Protein AF-A0A346YMW6-F1 (afdb_monomer)

Structure (mmCIF, N/CA/C/O backbone):
data_AF-A0A346YMW6-F1
#
_entry.id   AF-A0A346YMW6-F1
#
loop_
_atom_site.group_PDB
_atom_site.id
_atom_site.type_symbol
_atom_site.label_atom_id
_atom_site.label_alt_id
_atom_site.label_comp_id
_atom_site.label_asym_id
_atom_site.label_entity_id
_atom_site.label_seq_id
_atom_site.pdbx_PDB_ins_code
_atom_site.Cartn_x
_atom_site.Cartn_y
_atom_site.Cartn_z
_atom_site.occupancy
_atom_site.B_iso_or_equiv
_atom_site.auth_seq_id
_atom_site.auth_comp_id
_atom_site.auth_asym_id
_atom_site.auth_atom_id
_atom_site.pdbx_PDB_model_num
ATOM 1 N N . MET A 1 1 ? 1.256 -40.046 -17.735 1.00 67.56 1 MET A N 1
ATOM 2 C CA . MET A 1 1 ? 1.744 -39.665 -16.390 1.00 67.56 1 MET A CA 1
ATOM 3 C C . MET A 1 1 ? 0.955 -38.445 -15.941 1.00 67.56 1 MET A C 1
ATOM 5 O O . MET A 1 1 ? 0.731 -37.573 -16.772 1.00 67.56 1 MET A O 1
ATOM 9 N N . ALA A 1 2 ? 0.465 -38.409 -14.699 1.00 78.88 2 ALA A N 1
ATOM 10 C CA . ALA A 1 2 ? -0.257 -37.246 -14.177 1.00 78.88 2 ALA A CA 1
ATOM 11 C C . ALA A 1 2 ? 0.733 -36.097 -13.918 1.00 78.88 2 ALA A C 1
ATOM 13 O O . ALA A 1 2 ? 1.841 -36.346 -13.443 1.00 78.88 2 ALA A O 1
ATOM 14 N N . ARG A 1 3 ? 0.358 -34.858 -14.263 1.00 83.75 3 ARG A N 1
ATOM 15 C CA . ARG A 1 3 ? 1.189 -33.679 -13.974 1.00 83.75 3 ARG A CA 1
ATOM 16 C C . ARG A 1 3 ? 1.316 -33.495 -12.451 1.00 83.75 3 ARG A C 1
ATOM 18 O O . ARG A 1 3 ? 0.314 -33.696 -11.763 1.00 83.75 3 ARG A O 1
ATOM 25 N N . PRO A 1 4 ? 2.497 -33.133 -11.921 1.00 81.56 4 PRO A N 1
ATOM 26 C CA . PRO A 1 4 ? 2.650 -32.837 -10.498 1.00 81.56 4 PRO A CA 1
ATOM 27 C C . PRO A 1 4 ? 1.764 -31.647 -10.090 1.00 81.56 4 PRO A C 1
ATOM 29 O O . PRO A 1 4 ? 1.556 -30.730 -10.887 1.00 81.56 4 PRO A O 1
ATOM 32 N N . SER A 1 5 ? 1.222 -31.691 -8.867 1.00 83.62 5 SER A N 1
ATOM 33 C CA . SER A 1 5 ? 0.402 -30.610 -8.302 1.00 83.62 5 SER A CA 1
ATOM 34 C C . SER A 1 5 ? 1.293 -29.435 -7.908 1.00 83.62 5 SER A C 1
ATOM 36 O O . SER A 1 5 ? 2.301 -29.632 -7.227 1.00 83.62 5 SER A O 1
ATOM 38 N N . TYR A 1 6 ? 0.933 -28.226 -8.335 1.00 81.94 6 TYR A N 1
ATOM 39 C CA . TYR A 1 6 ? 1.622 -26.996 -7.947 1.00 81.94 6 TYR A CA 1
ATOM 40 C C . TYR A 1 6 ? 0.773 -26.212 -6.942 1.00 81.94 6 TYR A C 1
ATOM 42 O O . TYR A 1 6 ? -0.449 -26.225 -7.056 1.00 81.94 6 TYR A O 1
ATOM 50 N N . PRO A 1 7 ? 1.381 -25.440 -6.023 1.00 79.50 7 PRO A N 1
ATOM 51 C CA . PRO A 1 7 ? 0.631 -24.616 -5.071 1.00 79.50 7 PRO A CA 1
ATOM 52 C C . PRO A 1 7 ? -0.369 -23.663 -5.743 1.00 79.50 7 PRO A C 1
ATOM 54 O O . PRO A 1 7 ? -1.410 -23.359 -5.181 1.00 79.50 7 PRO A O 1
ATOM 57 N N . SER A 1 8 ? -0.088 -23.219 -6.974 1.00 78.19 8 SER A N 1
ATOM 58 C CA . SER A 1 8 ? -0.975 -22.365 -7.777 1.00 78.19 8 SER A CA 1
ATOM 59 C C . SER A 1 8 ? -2.236 -23.065 -8.303 1.00 78.19 8 SER A C 1
ATOM 61 O O . SER A 1 8 ? -3.135 -22.391 -8.809 1.00 78.19 8 SER A O 1
ATOM 63 N N . ASP A 1 9 ? -2.319 -24.395 -8.217 1.00 82.88 9 ASP A N 1
ATOM 64 C CA . ASP A 1 9 ? -3.518 -25.158 -8.571 1.00 82.88 9 ASP A CA 1
ATOM 65 C C . ASP A 1 9 ? -4.551 -25.197 -7.439 1.00 82.88 9 ASP A C 1
ATOM 67 O O . ASP A 1 9 ? -5.730 -25.395 -7.721 1.00 82.88 9 ASP A O 1
ATOM 71 N N . GLU A 1 10 ? -4.132 -24.942 -6.199 1.00 84.12 10 GLU A N 1
ATOM 72 C CA . GLU A 1 10 ? -5.000 -24.919 -5.013 1.00 84.12 10 GLU A CA 1
ATOM 73 C C . GLU A 1 10 ? -5.588 -23.524 -4.724 1.00 84.12 10 GLU A C 1
ATOM 75 O O . GLU A 1 10 ? -6.459 -23.378 -3.869 1.00 84.12 10 GLU A O 1
ATOM 80 N N . VAL A 1 11 ? -5.131 -22.487 -5.437 1.00 85.06 11 VAL A N 1
ATOM 81 C CA . VAL A 1 11 ? -5.577 -21.094 -5.254 1.00 85.06 11 VAL A CA 1
ATOM 82 C C . VAL A 1 11 ? -6.797 -20.792 -6.126 1.00 85.06 11 VAL A C 1
ATOM 84 O O . VAL A 1 11 ? -6.873 -21.242 -7.271 1.00 85.06 11 VAL A O 1
ATOM 87 N N . ASP A 1 12 ? -7.724 -19.981 -5.606 1.00 85.94 12 ASP A N 1
ATOM 88 C CA . ASP A 1 12 ? -8.891 -19.496 -6.349 1.00 85.94 12 ASP A CA 1
ATOM 89 C C . ASP A 1 12 ? -8.481 -18.661 -7.579 1.00 85.94 12 ASP A C 1
ATOM 91 O O . ASP A 1 12 ? -7.575 -17.821 -7.522 1.00 85.94 12 ASP A O 1
ATOM 95 N N . LYS A 1 13 ? -9.143 -18.908 -8.714 1.00 87.75 13 LYS A N 1
ATOM 96 C CA . LYS A 1 13 ? -8.814 -18.333 -10.026 1.00 87.75 13 LYS A CA 1
ATOM 97 C C . LYS A 1 13 ? -10.002 -17.537 -10.545 1.00 87.75 13 LYS A C 1
ATOM 99 O O . LYS A 1 13 ? -11.037 -18.097 -10.896 1.00 87.75 13 LYS A O 1
ATOM 104 N N . LEU A 1 14 ? -9.811 -16.229 -10.690 1.00 89.25 14 LEU A N 1
ATOM 105 C CA . LEU A 1 14 ? -10.822 -15.321 -11.220 1.00 89.25 14 LEU A CA 1
ATOM 106 C C . LEU A 1 14 ? -10.498 -14.910 -12.662 1.00 89.25 14 LEU A C 1
ATOM 108 O O . LEU A 1 14 ? -9.413 -14.401 -12.948 1.00 89.25 14 LEU A O 1
ATOM 112 N N . LEU A 1 15 ? -11.458 -15.083 -13.575 1.00 92.38 15 LEU A N 1
ATOM 113 C CA . LEU A 1 15 ? -11.344 -14.576 -14.942 1.00 92.38 15 LEU A CA 1
ATOM 114 C C . LEU A 1 15 ? -11.772 -13.103 -14.994 1.00 92.38 15 LEU A C 1
ATOM 116 O O . LEU A 1 15 ? -12.944 -12.782 -14.805 1.00 92.38 15 LEU A O 1
ATOM 120 N N . LEU A 1 16 ? -10.828 -12.210 -15.295 1.00 90.88 16 LEU A N 1
ATOM 121 C CA . LEU A 1 16 ? -11.071 -10.769 -15.382 1.00 90.88 16 LEU A CA 1
ATOM 122 C C . LEU A 1 16 ? -11.232 -10.312 -16.836 1.00 90.88 16 LEU A C 1
ATOM 124 O O . LEU A 1 16 ? -10.428 -10.656 -17.704 1.00 90.88 16 LEU A O 1
ATOM 128 N N . ARG A 1 17 ? -12.252 -9.488 -17.094 1.00 94.00 17 ARG A N 1
ATOM 129 C CA . ARG A 1 17 ? -12.435 -8.786 -18.372 1.00 94.00 17 ARG A CA 1
ATOM 130 C C . ARG A 1 17 ? -11.990 -7.338 -18.210 1.00 94.00 17 ARG A C 1
ATOM 132 O O . ARG A 1 17 ? -12.700 -6.538 -17.608 1.00 94.00 17 ARG A O 1
ATOM 139 N N . PHE A 1 18 ? -10.809 -7.018 -18.730 1.00 92.62 18 PHE A N 1
ATOM 140 C CA . PHE A 1 18 ? -10.266 -5.663 -18.667 1.00 92.62 18 PHE A CA 1
ATOM 141 C C . PHE A 1 18 ? -10.857 -4.777 -19.777 1.00 92.62 18 PHE A C 1
ATOM 143 O O . PHE A 1 18 ? -10.958 -5.232 -20.919 1.00 92.62 18 PHE A O 1
ATOM 150 N N . PRO A 1 19 ? -11.200 -3.513 -19.475 1.00 94.81 19 PRO A N 1
ATOM 151 C CA . PRO A 1 19 ? -11.384 -2.475 -20.482 1.00 94.81 19 PRO A CA 1
ATOM 152 C C . PRO A 1 19 ? -10.126 -2.307 -21.354 1.00 94.81 19 PRO A C 1
ATOM 154 O O . PRO A 1 19 ? -9.024 -2.668 -20.917 1.00 94.81 19 PRO A O 1
ATOM 157 N N . PRO A 1 20 ? -10.259 -1.748 -22.570 1.00 94.38 20 PRO A N 1
ATOM 158 C CA . PRO A 1 20 ? -9.119 -1.519 -23.455 1.00 94.38 20 PRO A CA 1
ATOM 159 C C . PRO A 1 20 ? -8.036 -0.676 -22.764 1.00 94.38 20 PRO A C 1
ATOM 161 O O . PRO A 1 20 ? -8.340 0.288 -22.066 1.00 94.38 20 PRO A O 1
ATOM 164 N N . GLY A 1 21 ? -6.771 -1.071 -22.929 1.00 94.62 21 GLY A N 1
ATOM 165 C CA . GLY A 1 21 ? -5.595 -0.385 -22.375 1.00 94.62 21 GLY A CA 1
ATOM 166 C C . GLY A 1 21 ? -5.320 -0.624 -20.884 1.00 94.62 21 GLY A C 1
ATOM 167 O O . GLY A 1 21 ? -4.165 -0.571 -20.473 1.00 94.62 21 GLY A O 1
ATOM 168 N N . LEU A 1 22 ? -6.324 -0.976 -20.066 1.00 95.12 22 LEU A N 1
ATOM 169 C CA . LEU A 1 22 ? -6.131 -1.102 -18.611 1.00 95.12 22 LEU A CA 1
ATOM 170 C C . LEU A 1 22 ? -5.122 -2.197 -18.238 1.00 95.12 22 LEU A C 1
ATOM 172 O O . LEU A 1 22 ? -4.314 -2.024 -17.327 1.00 95.12 22 LEU A O 1
ATOM 176 N N . ARG A 1 23 ? -5.152 -3.331 -18.943 1.00 95.44 23 ARG A N 1
ATOM 177 C CA . ARG A 1 23 ? -4.213 -4.432 -18.693 1.00 95.44 23 ARG A CA 1
ATOM 178 C C . ARG A 1 23 ? -2.766 -4.012 -18.949 1.00 95.44 23 ARG A C 1
ATOM 180 O O . ARG A 1 23 ? -1.889 -4.408 -18.186 1.00 95.44 23 ARG A O 1
ATOM 187 N N . ASP A 1 24 ? -2.537 -3.226 -19.995 1.00 97.00 24 ASP A N 1
ATOM 188 C CA . ASP A 1 24 ? -1.199 -2.780 -20.379 1.00 97.00 24 ASP A CA 1
ATOM 189 C C . ASP A 1 24 ? -0.666 -1.758 -19.372 1.00 97.00 24 ASP A C 1
ATOM 191 O O . ASP A 1 24 ? 0.461 -1.905 -18.910 1.00 97.00 24 ASP A O 1
ATOM 195 N N . SER A 1 25 ? -1.509 -0.832 -18.901 1.00 96.88 25 SER A N 1
ATOM 196 C CA . SER A 1 25 ? -1.142 0.099 -17.824 1.00 96.88 25 SER A CA 1
ATOM 197 C C . SER A 1 25 ? -0.775 -0.613 -16.517 1.00 96.88 25 SER A C 1
ATOM 199 O O . SER A 1 25 ? 0.167 -0.222 -15.832 1.00 96.88 25 SER A O 1
ATOM 201 N N . ILE A 1 26 ? -1.500 -1.674 -16.143 1.00 94.88 26 ILE A N 1
ATOM 202 C CA . ILE A 1 26 ? -1.157 -2.464 -14.948 1.00 94.88 26 ILE A CA 1
ATOM 203 C C . ILE A 1 26 ? 0.155 -3.222 -15.172 1.00 94.88 26 ILE A C 1
ATOM 205 O O . ILE A 1 26 ? 0.952 -3.342 -14.245 1.00 94.88 26 ILE A O 1
ATOM 209 N N . LYS A 1 27 ? 0.393 -3.722 -16.389 1.00 96.38 27 LYS A N 1
ATOM 210 C CA . LYS A 1 27 ? 1.626 -4.431 -16.735 1.00 96.38 27 LYS A CA 1
ATOM 211 C C . LYS A 1 27 ? 2.850 -3.522 -16.636 1.00 96.38 27 LYS A C 1
ATOM 213 O O . LYS A 1 27 ? 3.814 -3.916 -15.994 1.00 96.38 27 LYS A O 1
ATOM 218 N N . GLU A 1 28 ? 2.780 -2.318 -17.194 1.00 97.31 28 GLU A N 1
ATOM 219 C CA . GLU A 1 28 ? 3.840 -1.308 -17.086 1.00 97.31 28 GLU A CA 1
ATOM 220 C C . GLU A 1 28 ? 4.161 -1.006 -15.615 1.00 97.31 28 GLU A C 1
ATOM 222 O O . GLU A 1 28 ? 5.308 -1.102 -15.189 1.00 97.31 28 GLU A O 1
ATOM 227 N N . LYS A 1 29 ? 3.131 -0.776 -14.788 1.00 95.38 29 LYS A N 1
ATOM 228 C CA . LYS A 1 29 ? 3.317 -0.545 -13.346 1.00 95.38 29 LYS A CA 1
ATOM 229 C C . LYS A 1 29 ? 3.873 -1.756 -12.601 1.00 95.38 29 LYS A C 1
ATOM 231 O O . LYS A 1 29 ? 4.611 -1.589 -11.635 1.00 95.38 29 LYS A O 1
ATOM 236 N N . ALA A 1 30 ? 3.534 -2.969 -13.026 1.00 95.25 30 ALA A N 1
ATOM 237 C CA . ALA A 1 30 ? 4.107 -4.182 -12.457 1.00 95.25 30 ALA A CA 1
ATOM 238 C C . ALA A 1 30 ? 5.609 -4.284 -12.773 1.00 95.25 30 ALA A C 1
ATOM 240 O O . ALA A 1 30 ? 6.392 -4.577 -11.872 1.00 95.25 30 ALA A O 1
ATOM 241 N N . GLU A 1 31 ? 6.009 -3.987 -14.014 1.00 95.25 31 GLU A N 1
ATOM 242 C CA . GLU A 1 31 ? 7.411 -3.973 -14.449 1.00 95.25 31 GLU A CA 1
ATOM 243 C C . GLU A 1 31 ? 8.222 -2.894 -13.715 1.00 95.25 31 GLU A C 1
ATOM 245 O O . GLU A 1 31 ? 9.271 -3.213 -13.157 1.00 95.25 31 GLU A O 1
ATOM 250 N N . GLU A 1 32 ? 7.701 -1.665 -13.614 1.00 95.00 32 GLU A N 1
ATOM 251 C CA . GLU A 1 32 ? 8.307 -0.578 -12.825 1.00 95.00 32 GLU A CA 1
ATOM 252 C C . GLU A 1 32 ? 8.534 -0.981 -11.357 1.00 95.00 32 GLU A C 1
ATOM 254 O O . GLU A 1 32 ? 9.578 -0.688 -10.776 1.00 95.00 32 GLU A O 1
ATOM 259 N N . ASN A 1 33 ? 7.570 -1.687 -10.758 1.00 89.75 33 ASN A N 1
ATOM 260 C CA . ASN A 1 33 ? 7.621 -2.111 -9.357 1.00 89.75 33 ASN A CA 1
ATOM 261 C C . ASN A 1 33 ? 8.388 -3.429 -9.135 1.00 89.75 33 ASN A C 1
ATOM 263 O O . ASN A 1 33 ? 8.440 -3.914 -8.002 1.00 89.75 33 ASN A O 1
ATOM 267 N N . GLY A 1 34 ? 8.930 -4.055 -10.188 1.00 95.25 34 GLY A N 1
ATOM 268 C CA . GLY A 1 34 ? 9.606 -5.355 -10.101 1.00 95.25 34 GLY A CA 1
ATOM 269 C C . GLY A 1 34 ? 8.689 -6.505 -9.659 1.00 95.25 34 GLY A C 1
ATOM 270 O O . GLY A 1 34 ? 9.137 -7.456 -9.017 1.00 95.25 34 GLY A O 1
ATOM 271 N N . ARG A 1 35 ? 7.387 -6.418 -9.957 1.00 90.75 35 ARG A N 1
ATOM 272 C CA . ARG A 1 35 ? 6.353 -7.390 -9.574 1.00 90.75 35 ARG A CA 1
ATOM 273 C C . ARG A 1 35 ? 5.823 -8.131 -10.794 1.00 90.75 35 ARG A C 1
ATOM 275 O O . ARG A 1 35 ? 5.754 -7.601 -11.896 1.00 90.75 35 ARG A O 1
ATOM 282 N N . SER A 1 36 ? 5.362 -9.366 -10.590 1.00 95.81 36 SER A N 1
ATOM 283 C CA . SER A 1 36 ? 4.540 -10.020 -11.612 1.00 95.81 36 SER A CA 1
ATOM 284 C C . SER A 1 36 ? 3.200 -9.293 -11.752 1.00 95.81 36 SER A C 1
ATOM 286 O O . SER A 1 36 ? 2.705 -8.694 -10.795 1.00 95.81 36 SER A O 1
ATOM 288 N N . LEU A 1 37 ? 2.567 -9.398 -12.922 1.00 94.81 37 LEU A N 1
ATOM 289 C CA . LEU A 1 37 ? 1.251 -8.797 -13.156 1.00 94.81 37 LEU A CA 1
ATOM 290 C C . LEU A 1 37 ? 0.225 -9.223 -12.091 1.00 94.81 37 LEU A C 1
ATOM 292 O O . LEU A 1 37 ? -0.530 -8.396 -11.587 1.00 94.81 37 LEU A O 1
ATOM 296 N N . ASN A 1 38 ? 0.226 -10.507 -11.715 1.00 93.62 38 ASN A N 1
ATOM 297 C CA . ASN A 1 38 ? -0.663 -11.018 -10.675 1.00 93.62 38 ASN A CA 1
ATOM 298 C C . ASN A 1 38 ? -0.352 -10.390 -9.308 1.00 93.62 38 ASN A C 1
ATOM 300 O O . ASN A 1 38 ? -1.266 -9.969 -8.609 1.00 93.62 38 ASN A O 1
ATOM 304 N N . ALA A 1 39 ? 0.930 -10.277 -8.945 1.00 93.44 39 ALA A N 1
ATOM 305 C CA . ALA A 1 39 ? 1.332 -9.654 -7.687 1.00 93.44 39 ALA A CA 1
ATOM 306 C C . ALA A 1 39 ? 0.915 -8.175 -7.614 1.00 93.44 39 ALA A C 1
ATOM 308 O O . ALA A 1 39 ? 0.450 -7.733 -6.569 1.00 93.44 39 ALA A O 1
ATOM 309 N N . GLU A 1 40 ? 1.011 -7.426 -8.714 1.00 95.50 40 GLU A N 1
ATOM 310 C CA . GLU A 1 40 ? 0.575 -6.024 -8.766 1.00 95.50 40 GLU A CA 1
ATOM 311 C C . GLU A 1 40 ? -0.954 -5.882 -8.658 1.00 95.50 40 GLU A C 1
ATOM 313 O O . GLU A 1 40 ? -1.441 -5.017 -7.928 1.00 95.50 40 GLU A O 1
ATOM 318 N N . ILE A 1 41 ? -1.728 -6.756 -9.317 1.00 94.19 41 ILE A N 1
ATOM 319 C CA . ILE A 1 41 ? -3.196 -6.780 -9.188 1.00 94.19 41 ILE A CA 1
ATOM 320 C C . ILE A 1 41 ? -3.595 -7.058 -7.736 1.00 94.19 41 ILE A C 1
ATOM 322 O O . ILE A 1 41 ? -4.394 -6.316 -7.163 1.00 94.19 41 ILE A O 1
ATOM 326 N N . ILE A 1 42 ? -3.016 -8.095 -7.124 1.00 91.75 42 ILE A N 1
ATOM 327 C CA . ILE A 1 42 ? -3.295 -8.452 -5.730 1.00 91.75 42 ILE A CA 1
ATOM 328 C C . ILE A 1 42 ? -2.898 -7.315 -4.790 1.00 91.75 42 ILE A C 1
ATOM 330 O O . ILE A 1 42 ? -3.699 -6.945 -3.935 1.00 91.75 42 ILE A O 1
ATOM 334 N N . HIS A 1 43 ? -1.721 -6.713 -4.979 1.00 90.25 43 HIS A N 1
ATOM 335 C CA . HIS A 1 43 ? -1.272 -5.579 -4.176 1.00 90.25 43 HIS A CA 1
ATOM 336 C C . HIS A 1 43 ? -2.274 -4.422 -4.241 1.00 90.25 43 HIS A C 1
ATOM 338 O O . HIS A 1 43 ? -2.693 -3.923 -3.204 1.00 90.25 43 HIS A O 1
ATOM 344 N N . ARG A 1 44 ? -2.725 -4.022 -5.436 1.00 88.88 44 ARG A N 1
ATOM 345 C CA . ARG A 1 44 ? -3.701 -2.928 -5.597 1.00 88.88 44 ARG A CA 1
ATOM 346 C C . ARG A 1 44 ? -5.045 -3.228 -4.940 1.00 88.88 44 ARG A C 1
ATOM 348 O O . ARG A 1 44 ? -5.597 -2.350 -4.281 1.00 88.88 44 ARG A O 1
ATOM 355 N N . LEU A 1 45 ? -5.552 -4.453 -5.085 1.00 90.25 45 LEU A N 1
ATOM 356 C CA . LEU A 1 45 ? -6.796 -4.885 -4.441 1.00 90.25 45 LEU A CA 1
ATOM 357 C C . LEU A 1 45 ? -6.660 -4.903 -2.915 1.00 90.25 45 LEU A C 1
ATOM 359 O O . LEU A 1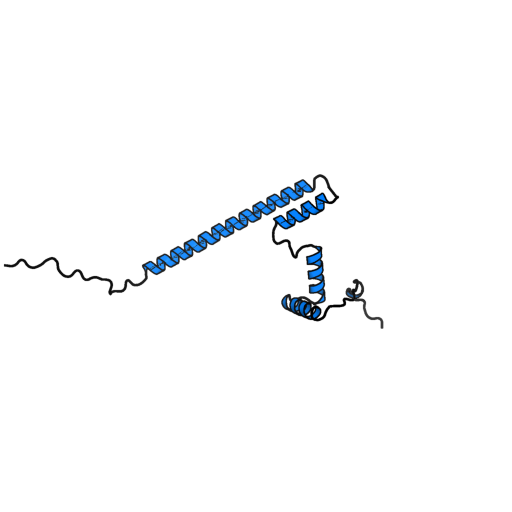 45 ? -7.529 -4.403 -2.204 1.00 90.25 45 LEU A O 1
ATOM 363 N N . GLN A 1 46 ? -5.550 -5.431 -2.397 1.00 85.69 46 GLN A N 1
ATOM 364 C CA . GLN A 1 46 ? -5.261 -5.399 -0.967 1.00 85.69 46 GLN A CA 1
ATOM 365 C C . GLN A 1 46 ? -5.158 -3.959 -0.470 1.00 85.69 46 GLN A C 1
ATOM 367 O O . GLN A 1 46 ? -5.797 -3.626 0.523 1.00 85.69 46 GLN A O 1
ATOM 372 N N . SER A 1 47 ? -4.450 -3.082 -1.185 1.00 82.12 47 SER A N 1
ATOM 373 C CA . SER A 1 47 ? -4.339 -1.671 -0.820 1.00 82.12 47 SER A CA 1
ATOM 374 C C . SER A 1 47 ? -5.689 -0.954 -0.823 1.00 82.12 47 SER A C 1
ATOM 376 O O . SER A 1 47 ? -5.936 -0.146 0.073 1.00 82.12 47 SER A O 1
ATOM 378 N N . SER A 1 48 ? -6.586 -1.252 -1.772 1.00 79.38 48 SER A N 1
ATOM 379 C CA . SER A 1 48 ? -7.916 -0.634 -1.806 1.00 79.38 48 SER A CA 1
ATOM 380 C C . SER A 1 48 ? -8.806 -1.134 -0.668 1.00 79.38 48 SER A C 1
ATOM 382 O O . SER A 1 48 ? -9.479 -0.335 -0.023 1.00 79.38 48 SER A O 1
ATOM 384 N N . LEU A 1 49 ? -8.781 -2.439 -0.375 1.00 77.12 49 LEU A N 1
ATOM 385 C CA . LEU A 1 49 ? -9.579 -3.051 0.695 1.00 77.12 49 LEU A CA 1
ATOM 386 C C . LEU A 1 49 ? -9.065 -2.684 2.091 1.00 77.12 49 LEU A C 1
ATOM 388 O O . LEU A 1 49 ? -9.844 -2.431 3.007 1.00 77.12 49 LEU A O 1
ATOM 392 N N . GLN A 1 50 ? -7.746 -2.620 2.253 1.00 71.44 50 GLN A N 1
ATOM 393 C CA . GLN A 1 50 ? -7.092 -2.209 3.491 1.00 71.44 50 GLN A CA 1
ATOM 394 C C . GLN A 1 50 ? -7.041 -0.687 3.633 1.00 71.44 50 GLN A C 1
ATOM 396 O O . GLN A 1 50 ? -6.557 -0.213 4.655 1.00 71.44 50 GLN A O 1
ATOM 401 N N . GLY A 1 51 ? -7.554 0.093 2.672 1.00 57.25 51 GLY A N 1
ATOM 402 C CA . GLY A 1 51 ? -7.530 1.563 2.669 1.00 57.25 51 GLY A CA 1
ATOM 403 C C . GLY A 1 51 ? -6.121 2.166 2.739 1.00 57.25 51 GLY A C 1
ATOM 404 O O . GLY A 1 51 ? -5.958 3.309 3.151 1.00 57.25 51 GLY A O 1
ATOM 405 N N . LEU A 1 52 ? -5.102 1.392 2.359 1.00 55.19 52 LEU A N 1
ATOM 406 C CA . LEU A 1 52 ? -3.695 1.803 2.312 1.00 55.19 52 LEU A CA 1
ATOM 407 C C . LEU A 1 52 ? -3.402 2.770 1.157 1.00 55.19 52 LEU A C 1
ATOM 409 O O . LEU A 1 52 ? -2.313 3.319 1.085 1.00 55.19 52 LEU A O 1
ATOM 413 N N . GLY A 1 53 ? -4.363 2.990 0.257 1.00 50.09 53 GLY A N 1
ATOM 414 C CA . GLY A 1 53 ? -4.257 4.005 -0.792 1.00 50.09 53 GLY A CA 1
ATOM 415 C C . GLY A 1 53 ? -4.613 5.431 -0.353 1.00 50.09 53 GLY A C 1
ATOM 416 O O . GLY A 1 53 ? -4.575 6.315 -1.200 1.00 50.09 53 GLY A O 1
ATOM 417 N N . GLN A 1 54 ? -5.021 5.656 0.905 1.00 52.62 54 GLN A N 1
ATOM 418 C CA . GLN A 1 54 ? -5.541 6.954 1.382 1.00 52.62 54 GLN A CA 1
ATOM 419 C C . GLN A 1 54 ? -5.173 7.291 2.845 1.00 52.62 54 GLN A C 1
ATOM 421 O O . GLN A 1 54 ? -5.745 8.217 3.403 1.00 52.62 54 GLN A O 1
ATOM 426 N N . ALA A 1 55 ? -4.275 6.548 3.504 1.00 49.31 55 ALA A N 1
ATOM 427 C CA . ALA A 1 55 ? -3.842 6.871 4.870 1.00 49.31 55 ALA A CA 1
ATOM 428 C C . ALA A 1 55 ? -2.352 7.234 4.867 1.00 49.31 55 ALA A C 1
ATOM 430 O O . ALA A 1 55 ? -1.486 6.373 5.004 1.00 49.31 55 ALA A O 1
ATOM 431 N N . SER A 1 56 ? -2.080 8.513 4.644 1.00 56.62 56 SER A N 1
ATOM 432 C CA . SER A 1 56 ? -0.754 9.129 4.608 1.00 56.62 56 SER A CA 1
ATOM 433 C C . SER A 1 56 ? -0.268 9.541 6.003 1.00 56.62 56 SER A C 1
ATOM 435 O O . SER A 1 56 ? 0.898 9.893 6.158 1.00 56.62 56 SER A O 1
ATOM 437 N N . THR A 1 57 ? -1.141 9.532 7.020 1.00 65.38 57 THR A N 1
ATOM 438 C CA . THR A 1 57 ? -0.822 10.057 8.356 1.00 65.38 57 THR A CA 1
ATOM 439 C C . THR A 1 57 ? -1.288 9.157 9.499 1.00 65.38 57 THR A C 1
ATOM 441 O O . THR A 1 57 ? -2.283 8.432 9.407 1.00 65.38 57 THR A O 1
ATOM 444 N N . LEU A 1 58 ? -0.575 9.246 10.627 1.00 61.84 58 LEU A N 1
ATOM 445 C CA . LEU A 1 58 ? -0.906 8.548 11.872 1.00 61.84 58 LEU A CA 1
ATOM 446 C C . LEU A 1 58 ? -2.330 8.883 12.374 1.00 61.84 58 LEU A C 1
ATOM 448 O O . LEU A 1 58 ? -2.974 8.061 13.027 1.00 61.84 58 LEU A O 1
ATOM 452 N N . ASP A 1 59 ? -2.845 10.059 12.002 1.00 61.69 59 ASP A N 1
ATOM 453 C CA . ASP A 1 59 ? -4.198 10.529 12.325 1.00 61.69 59 ASP A CA 1
ATOM 454 C C . ASP A 1 59 ? -5.284 9.801 11.525 1.00 61.69 59 ASP A C 1
ATOM 456 O O . ASP A 1 59 ? -6.353 9.506 12.055 1.00 61.69 59 ASP A O 1
ATOM 460 N N . GLU A 1 60 ? -5.010 9.421 10.278 1.00 61.56 60 GLU A N 1
ATOM 461 C CA . GLU A 1 60 ? -5.958 8.672 9.443 1.00 61.56 60 GLU A CA 1
ATOM 462 C C . GLU A 1 60 ? -6.064 7.207 9.882 1.00 61.56 60 GLU A C 1
ATOM 464 O O . GLU A 1 60 ? -7.149 6.619 9.849 1.00 61.56 60 GLU A O 1
ATOM 469 N N . ILE A 1 61 ? -4.962 6.627 10.369 1.00 67.69 61 ILE A N 1
ATOM 470 C CA . ILE A 1 61 ? -4.959 5.296 10.994 1.00 67.69 61 ILE A CA 1
ATOM 471 C C . ILE A 1 61 ? -5.809 5.321 12.270 1.00 67.69 61 ILE A C 1
ATOM 473 O O . ILE A 1 61 ? -6.659 4.447 12.462 1.00 67.69 61 ILE A O 1
ATOM 477 N N . ALA A 1 62 ? -5.634 6.346 13.109 1.00 65.56 62 ALA A N 1
ATOM 478 C CA . ALA A 1 62 ? -6.425 6.531 14.321 1.00 65.5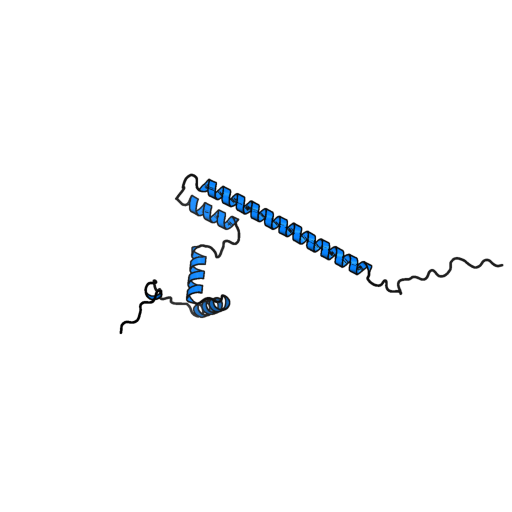6 62 ALA A CA 1
ATOM 479 C C . ALA A 1 62 ? -7.914 6.754 14.014 1.00 65.56 62 ALA A C 1
ATOM 481 O O . ALA A 1 62 ? -8.773 6.115 14.628 1.00 65.56 62 ALA A O 1
ATOM 482 N N . HIS A 1 63 ? -8.227 7.588 13.018 1.00 64.88 63 HIS A N 1
ATOM 483 C CA . HIS A 1 63 ? -9.599 7.862 12.599 1.00 64.88 63 HIS A CA 1
ATOM 484 C C . HIS A 1 63 ? -10.302 6.592 12.106 1.00 64.88 63 HIS A C 1
ATOM 486 O O . HIS A 1 63 ? -11.398 6.283 12.563 1.00 64.88 63 HIS A O 1
ATOM 492 N N . ARG A 1 64 ? -9.647 5.777 11.267 1.00 61.06 64 ARG A N 1
ATOM 493 C CA . ARG A 1 64 ? -10.214 4.507 10.775 1.00 61.06 64 ARG A CA 1
ATOM 494 C C . ARG A 1 64 ? -10.448 3.485 11.881 1.00 61.06 64 ARG A C 1
ATOM 496 O O . ARG A 1 64 ? -11.448 2.764 11.837 1.00 61.06 64 ARG A O 1
ATOM 503 N N . PHE A 1 65 ? -9.557 3.431 12.867 1.00 64.69 65 PHE A N 1
ATOM 504 C CA . PHE A 1 65 ? -9.746 2.591 14.046 1.00 64.69 65 PHE A CA 1
ATOM 505 C C . PHE A 1 65 ? -10.985 3.023 14.839 1.00 64.69 65 PHE A C 1
ATOM 507 O O . PHE A 1 65 ? -11.860 2.198 15.101 1.00 64.69 65 PHE A O 1
ATOM 514 N N . LEU A 1 66 ? -11.118 4.316 15.147 1.00 64.50 66 LEU A N 1
ATOM 515 C CA . LEU A 1 66 ? -12.265 4.856 15.885 1.00 64.50 66 LEU A CA 1
ATOM 516 C C . LEU A 1 66 ? -13.593 4.687 15.124 1.00 64.50 66 LEU A C 1
ATOM 518 O O . LEU A 1 66 ? -14.587 4.272 15.722 1.00 64.50 66 LEU A O 1
ATOM 522 N N . THR A 1 67 ? -13.616 4.920 13.806 1.00 62.09 67 THR A N 1
ATOM 523 C CA . THR A 1 67 ? -14.813 4.724 12.968 1.00 62.09 67 THR A CA 1
ATOM 524 C C . THR A 1 67 ? -15.288 3.269 12.983 1.00 62.09 67 THR A C 1
ATOM 526 O O . THR A 1 67 ? -16.485 3.020 13.108 1.00 62.09 67 THR A O 1
ATOM 529 N N . ARG A 1 68 ? -14.368 2.295 12.918 1.00 57.50 68 ARG A N 1
ATOM 530 C CA . ARG A 1 68 ? -14.688 0.856 12.974 1.00 57.50 68 ARG A CA 1
ATOM 531 C C . ARG A 1 68 ? -15.265 0.444 14.336 1.00 57.50 68 ARG A C 1
ATOM 533 O O . ARG A 1 68 ? -16.146 -0.414 14.378 1.00 57.50 68 ARG A O 1
ATOM 540 N N . PHE A 1 69 ? -14.799 1.055 15.430 1.00 61.06 69 PHE A N 1
ATOM 541 C CA . PHE A 1 69 ? -15.318 0.811 16.783 1.00 61.06 69 PHE A CA 1
ATOM 542 C C . PHE A 1 69 ? -16.731 1.373 16.986 1.00 61.06 69 PHE A C 1
ATOM 544 O O . PHE A 1 69 ? -17.575 0.699 17.579 1.00 61.06 69 PHE A O 1
ATOM 551 N N . ALA A 1 70 ? -17.013 2.569 16.460 1.00 60.78 70 ALA A N 1
ATOM 552 C CA . ALA A 1 70 ? -18.324 3.208 16.580 1.00 60.78 70 ALA A CA 1
ATOM 553 C C . ALA A 1 70 ? -19.445 2.436 15.851 1.00 60.78 70 ALA A C 1
ATOM 555 O O . ALA A 1 70 ? -20.600 2.494 16.262 1.00 60.78 70 ALA A O 1
ATOM 556 N N . THR A 1 71 ? -19.116 1.671 14.803 1.00 60.59 71 THR A N 1
ATOM 557 C CA . THR A 1 71 ? -20.091 0.958 13.957 1.00 60.59 71 THR A CA 1
ATOM 558 C C . THR A 1 71 ? -20.417 -0.478 14.396 1.00 60.59 71 THR A C 1
ATOM 560 O O . THR A 1 71 ? -20.949 -1.242 13.595 1.00 60.59 71 THR A O 1
ATOM 563 N N . GLY A 1 72 ? -20.156 -0.862 15.653 1.00 58.50 72 GLY A N 1
ATOM 564 C CA . GLY A 1 72 ? -20.902 -1.979 16.262 1.00 58.50 72 GLY A CA 1
ATOM 565 C C . GLY A 1 72 ? -20.121 -3.160 16.838 1.00 58.50 72 GLY A C 1
ATOM 566 O O . GLY A 1 72 ? -20.629 -4.276 16.829 1.00 58.50 72 GLY A O 1
ATOM 567 N N . SER A 1 73 ? -18.927 -2.965 17.396 1.00 57.91 73 SER A N 1
ATOM 568 C CA . SER A 1 73 ? -18.334 -3.960 18.310 1.00 57.91 73 SER A CA 1
ATOM 569 C C . SER A 1 73 ? -17.424 -3.277 19.328 1.00 57.91 73 SER A C 1
ATOM 571 O O . SER A 1 73 ? -16.202 -3.278 19.207 1.00 57.91 73 SER A O 1
ATOM 573 N N . TYR A 1 74 ? -18.041 -2.654 20.332 1.00 54.94 74 TYR A N 1
ATOM 574 C CA . TYR A 1 74 ? -17.338 -2.124 21.496 1.00 54.94 74 TYR A CA 1
ATOM 575 C C . TYR A 1 74 ? -16.820 -3.285 22.358 1.00 54.94 74 TYR A C 1
ATOM 577 O O . TYR A 1 74 ? -17.612 -4.059 22.895 1.00 54.94 74 TYR A O 1
ATOM 585 N N . VAL A 1 75 ? -15.495 -3.403 22.495 1.00 5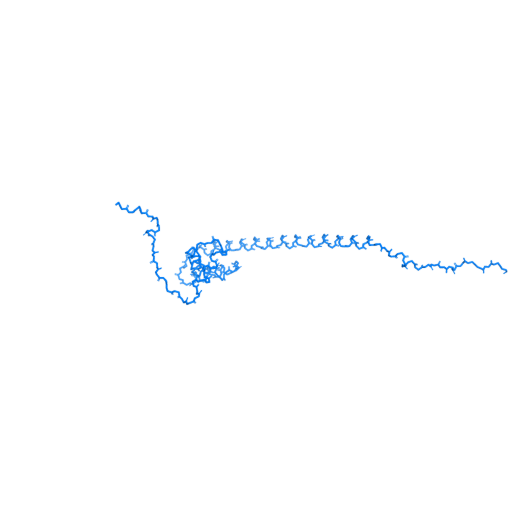7.34 75 VAL A N 1
ATOM 586 C CA . VAL A 1 75 ? -14.851 -4.304 23.462 1.00 57.34 75 VAL A CA 1
ATOM 587 C C . VAL A 1 75 ? -14.274 -3.444 24.593 1.00 57.34 75 VAL A C 1
ATOM 589 O O . VAL A 1 75 ? -13.323 -2.694 24.347 1.00 57.34 75 VAL A O 1
ATOM 592 N N . PRO A 1 76 ? -14.821 -3.520 25.820 1.00 50.78 76 PRO A N 1
ATOM 593 C CA . PRO A 1 76 ? -14.306 -2.770 26.964 1.00 50.78 76 PRO A CA 1
ATOM 594 C C . PRO A 1 76 ? -12.799 -3.014 27.179 1.00 50.78 76 PRO A C 1
ATOM 596 O O . PRO A 1 76 ? -12.340 -4.154 27.121 1.00 50.78 76 PRO A O 1
ATOM 599 N N . GLY A 1 77 ? -12.023 -1.948 27.405 1.00 61.72 77 GLY A N 1
ATOM 600 C CA . GLY A 1 77 ? -10.580 -2.006 27.702 1.00 61.72 77 GLY A CA 1
ATOM 601 C C . GLY A 1 77 ? -9.630 -2.082 26.493 1.00 61.72 77 GLY A C 1
ATOM 602 O O . GLY A 1 77 ? -8.416 -1.976 26.666 1.00 61.72 77 GLY A O 1
ATOM 603 N N . GLN A 1 78 ? -10.130 -2.238 25.260 1.00 62.97 78 GLN A N 1
ATOM 604 C CA . GLN A 1 78 ? -9.279 -2.151 24.056 1.00 62.97 78 GLN A CA 1
ATOM 605 C C . GLN A 1 78 ? -9.067 -0.712 23.571 1.00 62.97 78 GLN A C 1
ATOM 607 O O . GLN A 1 78 ? -8.022 -0.399 23.003 1.00 62.97 78 GLN A O 1
ATOM 612 N N . THR A 1 79 ? -10.029 0.171 23.835 1.00 60.22 79 THR A N 1
ATOM 613 C CA . THR A 1 79 ? -9.961 1.599 23.502 1.00 60.22 79 THR A CA 1
ATOM 614 C C . THR A 1 79 ? -8.847 2.319 24.258 1.00 60.22 79 THR A C 1
ATOM 616 O O . THR A 1 79 ? -8.132 3.114 23.659 1.00 60.22 79 THR A O 1
ATOM 619 N N . GLU A 1 80 ? -8.643 1.997 25.537 1.00 66.31 80 GLU A N 1
ATOM 620 C CA . GLU A 1 80 ? -7.582 2.577 26.375 1.00 66.31 80 GLU A CA 1
ATOM 621 C C . GLU A 1 80 ? -6.192 2.157 25.889 1.00 66.31 80 GLU A C 1
ATOM 623 O O . GLU A 1 80 ? -5.353 3.007 25.609 1.00 66.31 80 GLU A O 1
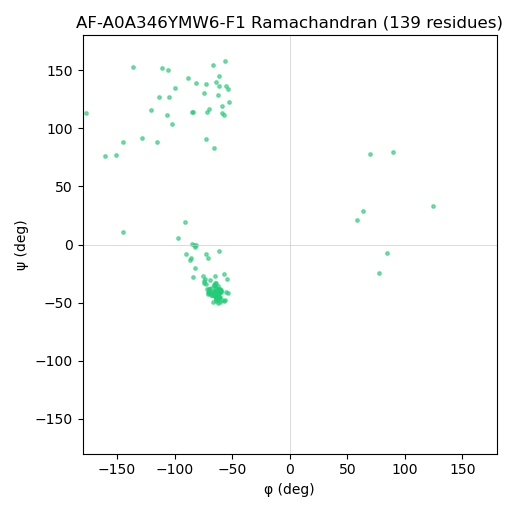ATOM 628 N N . LYS A 1 81 ? -5.981 0.855 25.653 1.00 69.62 81 LYS A N 1
ATOM 629 C CA . LYS A 1 81 ? -4.712 0.335 25.114 1.00 69.62 81 LYS A CA 1
ATOM 630 C C . LYS A 1 81 ? -4.372 0.923 23.745 1.00 69.62 81 LYS A C 1
ATOM 632 O O . LYS A 1 81 ? -3.209 1.202 23.465 1.00 69.62 81 LYS A O 1
ATOM 637 N N . PHE A 1 82 ? -5.376 1.100 22.885 1.00 67.31 82 PHE A N 1
ATOM 638 C CA . PHE A 1 82 ? -5.182 1.738 21.586 1.00 67.31 82 PHE A CA 1
ATOM 639 C C . PHE A 1 82 ? -4.850 3.226 21.731 1.00 67.31 82 PHE A C 1
ATOM 641 O O . PHE A 1 82 ? -3.934 3.710 21.075 1.00 67.31 82 PHE A O 1
ATOM 648 N N . ASN A 1 83 ? -5.556 3.940 22.609 1.00 68.50 83 ASN A N 1
ATOM 649 C CA . ASN A 1 83 ? -5.287 5.345 22.895 1.00 68.50 83 ASN A CA 1
ATOM 650 C C . ASN A 1 83 ? -3.863 5.555 23.441 1.00 68.50 83 ASN A C 1
ATOM 652 O O . ASN A 1 83 ? -3.164 6.461 22.996 1.00 68.50 83 ASN A O 1
ATOM 656 N N . ASP A 1 84 ? -3.389 4.675 24.323 1.00 75.50 84 ASP A N 1
ATOM 657 C CA . ASP A 1 84 ? -2.019 4.717 24.846 1.00 75.50 84 ASP A CA 1
ATOM 658 C C . ASP A 1 84 ? -0.972 4.443 23.754 1.00 75.50 84 ASP A C 1
ATOM 660 O O . ASP A 1 84 ? 0.066 5.112 23.677 1.00 75.50 84 ASP A O 1
ATOM 664 N N . LEU A 1 85 ? -1.255 3.494 22.857 1.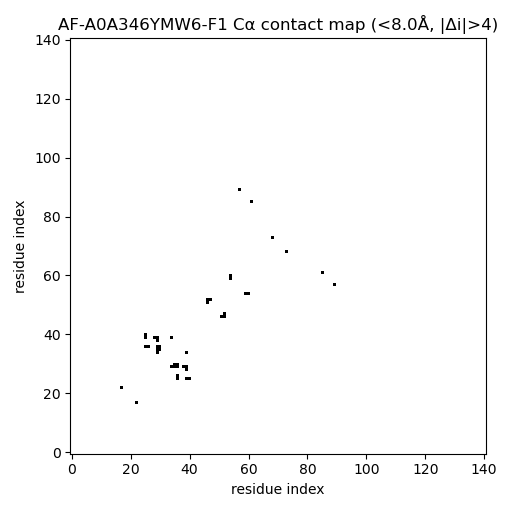00 75.56 85 LEU A N 1
ATOM 665 C CA . LEU A 1 85 ? -0.398 3.198 21.709 1.00 75.56 85 LEU A CA 1
ATOM 666 C C . LEU A 1 85 ? -0.357 4.377 20.721 1.00 75.56 85 LEU A C 1
ATOM 668 O O . LEU A 1 85 ? 0.708 4.746 20.235 1.00 75.56 85 LEU A O 1
ATOM 672 N N . TYR A 1 86 ? -1.499 5.014 20.472 1.00 70.50 86 TYR A N 1
ATOM 673 C CA . TYR A 1 86 ? -1.602 6.192 19.616 1.00 70.50 86 TYR A CA 1
ATOM 674 C C . TYR A 1 86 ? -0.822 7.382 20.192 1.00 70.50 86 TYR A C 1
ATOM 676 O O . TYR A 1 86 ? -0.003 7.989 19.500 1.00 70.50 86 TYR A O 1
ATOM 684 N N . LEU A 1 87 ? -1.011 7.686 21.479 1.00 73.25 87 LEU A N 1
ATOM 685 C CA . LEU A 1 87 ? -0.316 8.788 22.146 1.00 73.25 87 LEU A CA 1
ATOM 686 C C . LEU A 1 87 ? 1.196 8.548 22.251 1.00 73.25 87 LEU A C 1
ATOM 688 O O . LEU A 1 87 ? 1.972 9.497 22.136 1.00 73.25 87 LEU A O 1
ATOM 692 N N . SER A 1 88 ? 1.638 7.303 22.446 1.00 76.50 88 SER A N 1
ATOM 693 C CA . SER A 1 88 ? 3.071 6.975 22.454 1.00 76.50 88 SER A CA 1
ATOM 694 C C . SER A 1 88 ? 3.700 7.089 21.062 1.00 76.50 88 SER A C 1
ATOM 696 O O . SER A 1 88 ? 4.770 7.686 20.937 1.00 76.50 88 SER A O 1
ATOM 698 N N . ALA A 1 89 ? 3.014 6.633 20.010 1.00 71.00 89 ALA A N 1
ATOM 699 C CA . ALA A 1 89 ? 3.458 6.821 18.631 1.00 71.00 89 ALA A CA 1
ATOM 700 C C . ALA A 1 89 ? 3.550 8.311 18.248 1.00 71.00 89 ALA A C 1
ATOM 702 O O . ALA A 1 89 ? 4.553 8.738 17.679 1.00 71.00 89 ALA A O 1
ATOM 703 N N . LYS A 1 90 ? 2.571 9.135 18.648 1.00 70.12 90 LYS A N 1
ATOM 704 C CA . LYS A 1 90 ? 2.606 10.591 18.417 1.00 70.12 90 LYS A CA 1
ATOM 705 C C . LYS A 1 90 ? 3.763 11.297 19.115 1.00 70.12 90 LYS A C 1
ATOM 707 O O . LYS A 1 90 ? 4.330 12.240 18.568 1.00 70.12 90 LYS A O 1
ATOM 712 N N . ARG A 1 91 ? 4.141 10.844 20.312 1.00 74.50 91 ARG A N 1
ATOM 713 C CA . ARG A 1 91 ? 5.317 11.378 21.016 1.00 74.50 91 ARG A CA 1
ATOM 714 C C . ARG A 1 91 ? 6.610 11.052 20.273 1.00 74.50 91 ARG A C 1
ATOM 716 O O . ARG A 1 91 ? 7.460 11.928 20.154 1.00 74.50 91 ARG A O 1
ATOM 723 N N . LEU A 1 92 ? 6.728 9.835 19.742 1.00 73.25 92 LEU A N 1
ATOM 724 C CA . LEU A 1 92 ? 7.884 9.421 18.947 1.00 73.25 92 LEU A CA 1
ATOM 725 C C . LEU A 1 92 ? 7.999 10.238 17.651 1.00 73.25 92 LEU A C 1
ATOM 727 O O . LEU A 1 92 ? 9.086 10.706 17.324 1.00 73.25 92 LEU A O 1
ATOM 731 N N . GLU A 1 93 ? 6.887 10.454 16.941 1.00 68.75 93 GLU A N 1
ATOM 732 C CA . GLU A 1 93 ? 6.865 11.316 15.751 1.00 68.75 93 GLU A CA 1
ATOM 733 C C . GLU A 1 93 ? 7.318 12.740 16.083 1.00 68.75 93 GLU A C 1
ATOM 735 O O . GLU A 1 93 ? 8.186 13.283 15.403 1.00 68.75 93 GLU A O 1
ATOM 740 N N . ALA A 1 94 ? 6.783 13.334 17.153 1.00 71.69 94 ALA A N 1
ATOM 741 C CA . ALA A 1 94 ? 7.160 14.681 17.571 1.00 71.69 94 ALA A CA 1
ATOM 742 C C . ALA A 1 94 ? 8.654 14.782 17.925 1.00 71.69 94 ALA A C 1
ATOM 744 O O . ALA A 1 94 ? 9.311 15.766 17.580 1.00 71.69 94 ALA A O 1
ATOM 745 N N . GLU A 1 95 ? 9.211 13.761 18.577 1.00 75.31 95 GLU A N 1
ATOM 746 C CA . GLU A 1 95 ? 10.638 13.702 18.895 1.00 75.31 95 GLU A CA 1
ATOM 747 C C . GLU A 1 95 ? 11.500 13.553 17.634 1.00 75.31 95 GLU A C 1
ATOM 749 O O . GLU A 1 95 ? 12.515 14.239 17.496 1.00 75.31 95 GLU A O 1
ATOM 754 N N . ALA A 1 96 ? 11.093 12.696 16.697 1.00 70.06 96 ALA A N 1
ATOM 755 C CA . ALA A 1 96 ? 11.787 12.501 15.429 1.00 70.06 96 ALA A CA 1
ATOM 756 C C . ALA A 1 96 ? 11.783 13.781 14.580 1.00 70.06 96 ALA A C 1
ATOM 758 O O . ALA A 1 96 ? 12.830 14.179 14.069 1.00 70.06 96 ALA A O 1
ATOM 759 N N . ILE A 1 97 ? 10.637 14.465 14.494 1.00 74.06 97 ILE A N 1
ATOM 760 C CA . ILE A 1 97 ? 10.504 15.756 13.807 1.00 74.06 97 ILE A CA 1
ATOM 761 C C . ILE A 1 97 ? 11.411 16.794 14.465 1.00 74.06 97 ILE A C 1
ATOM 763 O O . ILE A 1 97 ? 12.135 17.502 13.772 1.00 74.06 97 ILE A O 1
ATOM 767 N N . ARG A 1 98 ? 11.430 16.859 15.799 1.00 75.69 98 ARG A N 1
ATOM 768 C CA . ARG A 1 98 ? 12.285 17.804 16.521 1.00 75.69 98 ARG A CA 1
ATOM 769 C C . ARG A 1 98 ? 13.770 17.549 16.265 1.00 75.69 98 ARG A C 1
ATOM 771 O O . ARG A 1 98 ? 14.477 18.478 15.902 1.00 75.69 98 ARG A O 1
ATOM 778 N N . LYS A 1 99 ? 14.229 16.297 16.358 1.00 78.81 99 LYS A N 1
ATOM 779 C CA . LYS A 1 99 ? 15.623 15.928 16.043 1.00 78.81 99 LYS A CA 1
ATOM 780 C C . LYS A 1 99 ? 15.999 16.265 14.603 1.00 78.81 99 LYS A C 1
ATOM 782 O O . LYS A 1 99 ? 17.112 16.720 14.354 1.00 78.81 99 LYS A O 1
ATOM 787 N N . LEU A 1 100 ? 15.081 16.044 13.665 1.00 79.56 100 LEU A N 1
ATOM 788 C CA . LEU A 1 100 ? 15.280 16.402 12.266 1.00 79.56 100 LEU A CA 1
ATOM 789 C C . LEU A 1 100 ? 15.415 17.918 12.098 1.00 79.56 100 LEU A C 1
ATOM 791 O O . LEU A 1 100 ? 16.324 18.362 11.405 1.00 79.56 100 LEU A O 1
ATOM 795 N N . MET A 1 101 ? 14.564 18.703 12.759 1.00 78.31 101 MET A N 1
ATOM 796 C CA . MET A 1 101 ? 14.624 20.166 12.725 1.00 78.31 101 MET A CA 1
ATOM 797 C C . MET A 1 101 ? 15.907 20.707 13.356 1.00 78.31 101 MET A C 1
ATOM 799 O O . MET A 1 101 ? 16.558 21.555 12.753 1.00 78.31 101 MET A O 1
ATOM 803 N N . ASP A 1 102 ? 16.316 20.180 14.509 1.00 84.94 102 ASP A N 1
ATOM 804 C CA . ASP A 1 102 ? 17.558 20.576 15.181 1.00 84.94 102 ASP A CA 1
ATOM 805 C C . ASP A 1 102 ? 18.784 20.229 14.310 1.00 84.94 102 ASP A C 1
ATOM 807 O O . ASP A 1 102 ? 19.708 21.031 14.148 1.00 84.94 102 ASP A O 1
ATOM 811 N N . GLY A 1 103 ? 18.776 19.047 13.682 1.00 82.56 103 GLY A N 1
ATOM 812 C CA . GLY A 1 103 ? 19.807 18.629 12.733 1.00 82.56 103 GLY A CA 1
ATOM 813 C C . GLY A 1 103 ? 19.853 19.513 11.486 1.00 82.56 103 GLY A C 1
ATOM 814 O O . GLY A 1 103 ? 20.931 19.942 11.077 1.00 82.56 103 GLY A O 1
ATOM 815 N N . ALA A 1 104 ? 18.693 19.836 10.910 1.00 81.81 104 ALA A N 1
ATOM 816 C CA . ALA A 1 104 ? 18.580 20.725 9.759 1.00 81.81 104 ALA A CA 1
ATOM 817 C C . ALA A 1 104 ? 19.072 22.142 10.089 1.00 81.81 104 ALA A C 1
ATOM 819 O O . ALA A 1 104 ? 19.852 22.704 9.326 1.00 81.81 104 ALA A O 1
ATOM 820 N N . GLN A 1 105 ? 18.701 22.688 11.251 1.00 79.19 105 GLN A N 1
ATOM 821 C CA . GLN A 1 105 ? 19.194 23.983 11.724 1.00 79.19 105 GLN A CA 1
ATOM 822 C C . GLN A 1 105 ? 20.711 23.977 11.930 1.00 79.19 105 GLN A C 1
ATOM 824 O O . GLN A 1 105 ? 21.383 24.920 11.523 1.00 79.19 105 GLN A O 1
ATOM 829 N N . SER A 1 106 ? 21.276 22.903 12.492 1.00 80.50 106 SER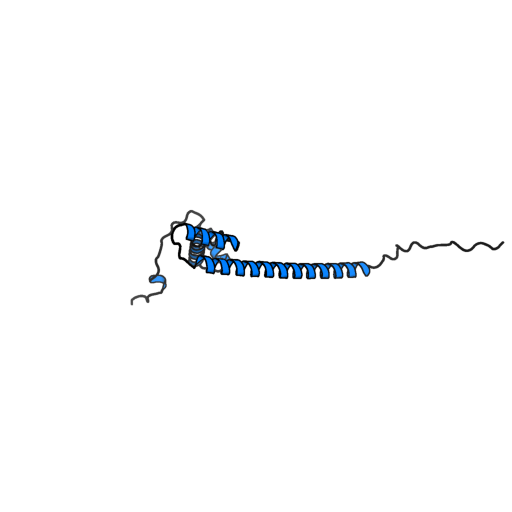 A N 1
ATOM 830 C CA . SER A 1 106 ? 22.729 22.778 12.650 1.00 80.50 106 SER A CA 1
ATOM 831 C C . SER A 1 106 ? 23.466 22.709 11.308 1.00 80.50 106 SER A C 1
ATOM 833 O O . SER A 1 106 ? 24.557 23.263 11.179 1.00 80.50 106 SER A O 1
ATOM 835 N N . LEU A 1 107 ? 2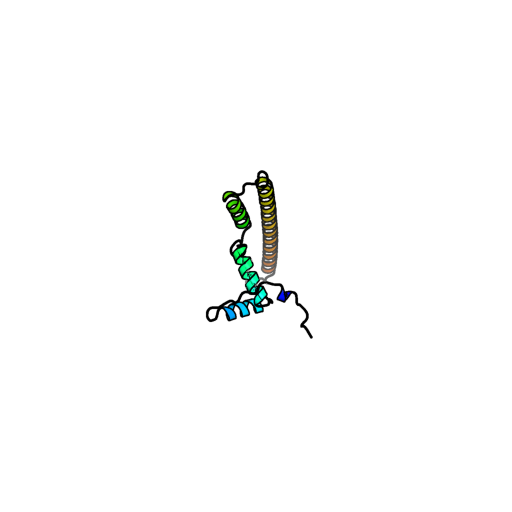2.894 22.033 10.308 1.00 81.12 107 LEU A N 1
ATOM 836 C CA . LEU A 1 107 ? 23.474 21.962 8.966 1.00 81.12 107 LEU A CA 1
ATOM 837 C C . LEU A 1 107 ? 23.404 23.306 8.239 1.00 81.12 107 LEU A C 1
ATOM 839 O O . LEU A 1 107 ? 24.389 23.688 7.613 1.00 81.12 107 LEU A O 1
ATOM 843 N N . LEU A 1 108 ? 22.283 24.021 8.357 1.00 78.75 108 LEU A N 1
ATOM 844 C CA . LEU A 1 108 ? 22.128 25.365 7.799 1.00 78.75 108 LEU A CA 1
ATOM 845 C C . LEU A 1 108 ? 23.110 26.348 8.447 1.00 78.75 108 LEU A C 1
ATOM 847 O O . LEU A 1 108 ? 23.853 27.003 7.730 1.00 78.75 108 LEU A O 1
ATOM 851 N N . ALA A 1 109 ? 23.235 26.343 9.777 1.00 78.31 109 ALA A N 1
ATOM 852 C CA . ALA A 1 109 ? 24.194 27.197 10.482 1.00 78.31 109 ALA A CA 1
ATOM 853 C C . ALA A 1 109 ? 25.652 26.936 10.054 1.00 78.31 109 ALA A C 1
ATOM 855 O O . ALA A 1 109 ? 26.418 27.868 9.836 1.00 78.31 109 ALA A O 1
ATOM 856 N N . LYS A 1 110 ? 26.038 25.667 9.864 1.00 79.50 110 LYS A N 1
ATOM 857 C CA . LYS A 1 110 ? 27.379 25.304 9.365 1.00 79.50 110 LYS A CA 1
ATOM 858 C C . LYS A 1 110 ? 27.604 25.690 7.904 1.00 79.50 110 LYS A C 1
ATOM 860 O O . LYS A 1 110 ? 28.748 25.900 7.502 1.00 79.50 110 LYS A O 1
ATOM 865 N N . ALA A 1 111 ? 26.548 25.702 7.092 1.00 71.62 111 ALA A N 1
ATOM 866 C CA . ALA A 1 111 ? 26.620 26.173 5.715 1.00 71.62 111 ALA A CA 1
ATOM 867 C C . ALA A 1 111 ? 26.805 27.695 5.684 1.00 71.62 111 ALA A C 1
ATOM 869 O O . ALA A 1 111 ? 27.687 28.163 4.971 1.00 71.62 111 ALA A O 1
ATOM 870 N N . ASP A 1 112 ? 26.079 28.429 6.530 1.00 73.31 112 ASP A N 1
ATOM 871 C CA . ASP A 1 112 ? 26.207 29.881 6.679 1.00 73.31 112 ASP A CA 1
ATOM 872 C C . ASP A 1 112 ? 27.603 30.277 7.184 1.00 73.31 112 ASP A C 1
ATOM 874 O O . ASP A 1 112 ? 28.235 31.149 6.598 1.00 73.31 112 ASP A O 1
ATOM 878 N N . GLU A 1 113 ? 28.155 29.583 8.187 1.00 70.62 113 GLU A N 1
ATOM 879 C CA . GLU A 1 113 ? 29.530 29.812 8.668 1.00 70.62 113 GLU A CA 1
ATOM 880 C C . GLU A 1 113 ? 30.585 29.572 7.574 1.00 70.62 113 GLU A C 1
ATOM 882 O O . GLU A 1 113 ? 31.563 30.314 7.474 1.00 70.62 113 GLU A O 1
ATOM 887 N N . ARG A 1 114 ? 30.392 28.553 6.723 1.00 63.78 114 ARG A N 1
ATOM 888 C CA . ARG A 1 114 ? 31.276 28.290 5.572 1.00 63.78 114 ARG A CA 1
ATOM 889 C C . ARG A 1 114 ? 31.138 29.345 4.481 1.00 63.78 114 ARG A C 1
ATOM 891 O O . ARG A 1 114 ? 32.141 29.702 3.873 1.00 63.78 114 ARG A O 1
ATOM 898 N N . GLN A 1 115 ? 29.922 29.825 4.239 1.00 60.91 115 GLN A N 1
ATOM 899 C CA . GLN A 1 115 ? 29.644 30.889 3.280 1.00 60.91 115 GLN A CA 1
ATOM 900 C C . GLN A 1 115 ? 30.294 32.204 3.738 1.00 60.91 115 GLN A C 1
ATOM 902 O O . GLN A 1 115 ? 30.972 32.865 2.962 1.00 60.91 115 GLN A O 1
ATOM 907 N N . GLN A 1 116 ? 30.173 32.5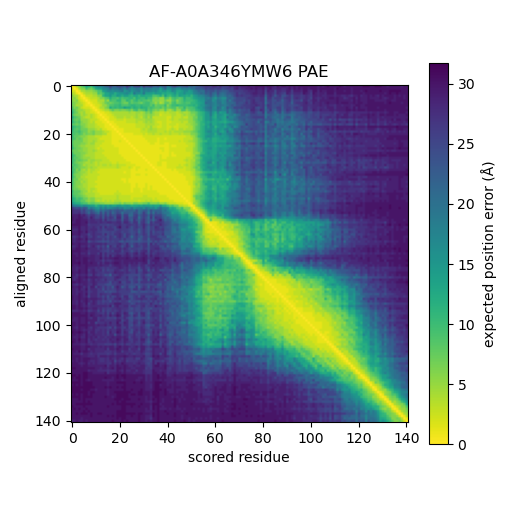29 5.028 1.00 60.06 116 GLN A N 1
ATOM 908 C CA . GLN A 1 116 ? 30.731 33.740 5.625 1.00 60.06 116 GLN A CA 1
ATOM 909 C C . GLN A 1 116 ? 32.263 33.690 5.696 1.00 60.06 116 GLN A C 1
ATOM 911 O O . GLN A 1 116 ? 32.914 34.684 5.407 1.00 60.06 116 GLN A O 1
ATOM 916 N N . ALA A 1 117 ? 32.861 32.529 5.993 1.00 59.69 117 ALA A N 1
ATOM 917 C CA . ALA A 1 117 ? 34.313 32.344 5.923 1.00 59.69 117 ALA A CA 1
ATOM 918 C C . ALA A 1 117 ? 34.872 32.486 4.494 1.00 59.69 117 ALA A C 1
ATOM 920 O O . ALA A 1 117 ? 35.988 32.970 4.329 1.00 59.69 117 ALA A O 1
ATOM 921 N N . ALA A 1 118 ? 34.104 32.092 3.473 1.00 59.34 118 ALA A N 1
ATOM 922 C CA . ALA A 1 118 ? 34.491 32.247 2.072 1.00 59.34 118 ALA A CA 1
ATOM 923 C C . ALA A 1 118 ? 34.387 33.703 1.576 1.00 59.34 118 ALA A C 1
ATOM 925 O O . ALA A 1 118 ? 35.197 34.107 0.747 1.00 59.34 118 ALA A O 1
ATOM 926 N N . ASP A 1 119 ? 33.447 34.496 2.104 1.00 58.72 119 ASP A N 1
ATOM 927 C CA . ASP A 1 119 ? 33.310 35.926 1.776 1.00 58.72 119 ASP A CA 1
ATOM 928 C C . ASP A 1 119 ? 34.412 36.799 2.408 1.00 58.72 119 ASP A C 1
ATOM 930 O O . ASP A 1 119 ? 34.788 37.818 1.836 1.00 58.72 119 ASP A O 1
ATOM 934 N N . ILE A 1 120 ? 34.957 36.419 3.572 1.00 57.16 120 ILE A N 1
ATOM 935 C CA . ILE A 1 120 ? 36.026 37.188 4.248 1.00 57.16 120 ILE A CA 1
ATOM 936 C C . ILE A 1 120 ? 37.390 36.997 3.555 1.00 57.16 120 ILE A C 1
ATOM 938 O O . ILE A 1 120 ? 38.241 37.880 3.629 1.00 57.16 120 ILE A O 1
ATOM 942 N N . ASP A 1 121 ? 37.592 35.860 2.882 1.00 56.09 121 ASP A N 1
ATOM 943 C CA . ASP A 1 121 ? 38.827 35.519 2.153 1.00 56.09 121 ASP A CA 1
ATOM 944 C C . ASP A 1 121 ? 38.720 35.819 0.643 1.00 56.09 121 ASP A C 1
ATOM 946 O O . ASP A 1 121 ? 39.625 35.508 -0.136 1.00 56.09 121 ASP A O 1
ATOM 950 N N . ALA A 1 122 ? 37.611 36.434 0.208 1.00 57.84 122 ALA A N 1
ATOM 951 C CA . ALA A 1 122 ? 37.511 36.997 -1.129 1.00 57.84 122 ALA A CA 1
ATOM 952 C C . ALA A 1 122 ? 38.571 38.108 -1.263 1.00 57.84 122 ALA A C 1
ATOM 954 O O . ALA A 1 122 ? 38.653 38.979 -0.391 1.00 57.84 122 ALA A O 1
ATOM 955 N N . PRO A 1 123 ? 39.414 38.089 -2.312 1.00 55.25 123 PRO A N 1
ATOM 956 C CA . PRO A 1 123 ? 40.441 39.103 -2.479 1.00 55.25 123 PRO A CA 1
ATOM 957 C C . PRO A 1 123 ? 39.762 40.469 -2.543 1.00 55.25 123 PRO A C 1
ATOM 959 O O . PRO A 1 123 ? 38.937 40.709 -3.420 1.00 55.25 123 PRO A O 1
ATOM 962 N N . ILE A 1 124 ? 40.098 41.352 -1.600 1.00 58.41 124 ILE A N 1
ATOM 963 C CA . ILE A 1 124 ? 39.772 42.771 -1.716 1.00 58.41 124 ILE A CA 1
ATOM 964 C C . ILE A 1 124 ? 40.426 43.211 -3.024 1.00 58.41 124 ILE A C 1
ATOM 966 O O . ILE A 1 124 ? 41.657 43.170 -3.126 1.00 58.41 124 ILE A O 1
ATOM 970 N N . ASP A 1 125 ? 39.622 43.540 -4.036 1.00 59.94 125 ASP A N 1
ATOM 971 C CA . ASP A 1 125 ? 40.141 44.024 -5.307 1.00 59.94 125 ASP A CA 1
ATOM 972 C C . ASP A 1 125 ? 41.085 45.194 -5.005 1.00 59.94 125 ASP A C 1
ATOM 974 O O . ASP A 1 125 ? 40.722 46.165 -4.337 1.00 59.94 125 ASP A O 1
ATOM 978 N N . ALA A 1 126 ? 42.336 45.078 -5.453 1.00 56.16 126 ALA A N 1
ATOM 979 C CA . ALA A 1 126 ? 43.404 46.035 -5.154 1.00 56.16 126 ALA A CA 1
ATOM 980 C C . ALA A 1 126 ? 43.112 47.463 -5.670 1.00 56.16 126 ALA A C 1
ATOM 982 O O . ALA A 1 126 ? 43.865 48.388 -5.361 1.00 56.16 126 ALA A O 1
ATOM 983 N N . ASP A 1 127 ? 42.016 47.640 -6.410 1.00 55.19 127 ASP A N 1
ATOM 984 C CA . ASP A 1 127 ? 41.527 48.906 -6.946 1.00 55.19 127 ASP A CA 1
ATOM 985 C C . ASP A 1 127 ? 40.628 49.692 -5.965 1.00 55.19 127 ASP A C 1
ATOM 987 O O . ASP A 1 127 ? 40.434 50.891 -6.164 1.00 55.19 127 ASP A O 1
ATOM 991 N N . ASP A 1 128 ? 40.145 49.086 -4.869 1.00 53.25 128 ASP A N 1
ATOM 992 C CA . ASP A 1 128 ? 39.340 49.782 -3.840 1.00 53.25 128 ASP A CA 1
ATOM 993 C C . ASP A 1 128 ? 40.191 50.541 -2.798 1.00 53.25 128 ASP A C 1
ATOM 995 O O . ASP A 1 128 ? 39.672 51.229 -1.909 1.00 53.25 128 ASP A O 1
ATOM 999 N N . PHE A 1 129 ? 41.522 50.494 -2.921 1.00 53.97 129 PHE A N 1
ATOM 1000 C CA . PHE A 1 129 ? 42.407 51.395 -2.188 1.00 53.97 129 PHE A CA 1
ATOM 1001 C C . PHE A 1 129 ? 42.321 52.803 -2.785 1.00 53.97 129 PHE A C 1
ATOM 1003 O O . PHE A 1 129 ? 43.097 53.173 -3.664 1.00 53.97 129 PHE A O 1
ATOM 1010 N N . ILE A 1 130 ? 41.416 53.634 -2.260 1.00 56.69 130 ILE A N 1
ATOM 1011 C CA . ILE A 1 130 ? 41.461 55.085 -2.482 1.00 56.69 130 ILE A CA 1
ATOM 1012 C C . ILE A 1 130 ? 42.818 55.587 -1.953 1.00 56.69 130 ILE A C 1
ATOM 1014 O O . ILE A 1 130 ? 43.048 55.542 -0.738 1.00 56.69 130 ILE A O 1
ATOM 1018 N N . PRO A 1 131 ? 43.742 56.079 -2.801 1.00 52.00 131 PRO A N 1
ATOM 1019 C CA . PRO A 1 131 ? 45.018 56.562 -2.310 1.00 52.00 131 PRO A CA 1
ATOM 1020 C C . PRO A 1 131 ? 44.785 57.884 -1.575 1.00 52.00 131 PRO A C 1
ATOM 1022 O O . PRO A 1 131 ? 44.431 58.896 -2.183 1.00 52.00 131 PRO A O 1
ATOM 1025 N N . MET A 1 132 ? 45.015 57.900 -0.257 1.00 51.72 132 MET A N 1
ATOM 1026 C CA . MET A 1 132 ? 45.202 59.144 0.492 1.00 51.72 132 MET A CA 1
ATOM 1027 C C . MET A 1 132 ? 46.493 59.820 0.016 1.00 51.72 132 MET A C 1
ATOM 1029 O O . MET A 1 132 ? 47.554 59.680 0.622 1.00 51.72 132 MET A O 1
ATOM 1033 N N . GLN A 1 133 ? 46.415 60.559 -1.088 1.00 54.47 133 GLN A N 1
ATOM 1034 C CA . GLN A 1 133 ? 47.443 61.524 -1.442 1.00 54.47 133 GLN A CA 1
ATOM 1035 C C . GLN A 1 133 ? 47.181 62.854 -0.728 1.00 54.47 133 GLN A C 1
ATOM 1037 O O . GLN A 1 133 ? 46.244 63.584 -1.035 1.00 54.47 133 GLN A O 1
ATOM 1042 N N . ASN A 1 134 ? 48.120 63.170 0.164 1.00 50.62 134 ASN A N 1
ATOM 1043 C CA . ASN A 1 134 ? 48.631 64.508 0.450 1.00 50.62 134 ASN A CA 1
ATOM 1044 C C . ASN A 1 134 ? 47.695 65.498 1.156 1.00 50.62 134 ASN A C 1
ATOM 1046 O O . ASN A 1 134 ? 47.266 66.502 0.590 1.00 50.62 134 ASN A O 1
ATOM 1050 N N . VAL A 1 135 ? 47.560 65.324 2.469 1.00 55.19 135 VAL A N 1
ATOM 1051 C CA . VAL A 1 135 ? 47.522 66.467 3.391 1.00 55.19 135 VAL A CA 1
ATOM 1052 C C . VAL A 1 135 ? 48.787 66.348 4.238 1.00 55.19 135 VAL A C 1
ATOM 1054 O O . VAL A 1 135 ? 49.014 65.282 4.788 1.00 55.19 135 VAL A O 1
ATOM 1057 N N . PHE A 1 136 ? 49.595 67.409 4.308 1.00 52.25 136 PHE A N 1
ATOM 1058 C CA . PHE A 1 136 ? 50.967 67.484 4.854 1.00 52.25 136 PHE A CA 1
ATOM 1059 C C . PHE A 1 136 ? 52.090 67.209 3.841 1.00 52.25 136 PHE A C 1
ATOM 1061 O O . PHE A 1 136 ? 52.667 66.133 3.812 1.00 52.25 136 PHE A O 1
ATOM 1068 N N . ASP A 1 137 ? 52.438 68.205 3.017 1.00 50.16 137 ASP A N 1
ATOM 1069 C CA . ASP A 1 137 ? 53.563 69.095 3.352 1.00 50.16 137 ASP A CA 1
ATOM 1070 C C . ASP A 1 137 ? 53.718 70.213 2.298 1.00 50.16 137 ASP A C 1
ATOM 1072 O O . ASP A 1 137 ? 54.032 69.957 1.139 1.00 50.16 137 ASP A O 1
ATOM 1076 N N . ARG A 1 138 ? 53.469 71.466 2.690 1.00 47.53 138 ARG A N 1
ATOM 1077 C CA . ARG A 1 138 ? 54.043 72.673 2.065 1.00 47.53 138 ARG A CA 1
ATOM 1078 C C . ARG A 1 138 ? 53.933 73.834 3.058 1.00 47.53 138 ARG A C 1
ATOM 1080 O O . ARG A 1 138 ? 53.085 74.714 2.936 1.00 47.53 138 ARG A O 1
ATOM 1087 N N . LYS A 1 139 ? 54.817 73.828 4.058 1.00 49.84 139 LYS A N 1
ATOM 1088 C CA . LYS A 1 139 ? 55.347 75.063 4.654 1.00 49.84 139 LYS A CA 1
ATOM 1089 C C . LYS A 1 139 ? 56.872 75.006 4.682 1.00 49.84 139 LYS A C 1
ATOM 1091 O O . LYS A 1 139 ? 57.483 74.548 5.641 1.00 49.84 139 LYS A O 1
ATOM 1096 N N . LYS A 1 140 ? 57.458 75.527 3.610 1.00 48.41 140 LYS A N 1
ATOM 1097 C CA . LYS A 1 140 ? 58.743 76.225 3.615 1.00 48.41 140 LYS A CA 1
ATOM 1098 C C . LYS A 1 140 ? 58.637 77.328 2.567 1.00 48.41 140 LYS A C 1
ATOM 1100 O O . LYS A 1 140 ? 58.776 77.054 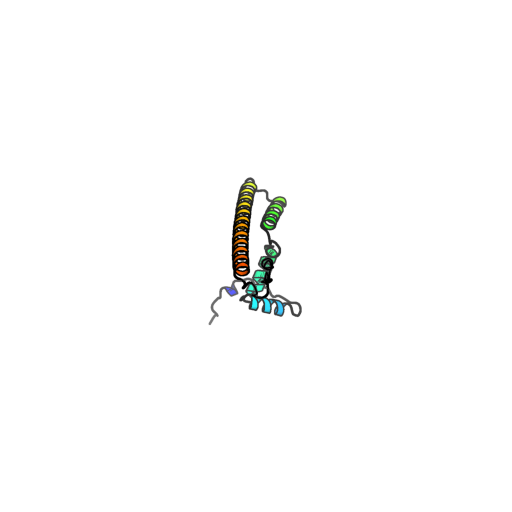1.382 1.00 48.41 140 LYS A O 1
ATOM 1105 N N . ASP A 1 141 ? 58.153 78.474 3.027 1.00 42.72 141 ASP A N 1
ATOM 1106 C CA . ASP A 1 141 ? 58.761 79.803 2.906 1.00 42.72 141 ASP A CA 1
ATOM 1107 C C . ASP A 1 141 ? 58.129 80.694 3.989 1.00 42.72 141 ASP A C 1
ATOM 1109 O O . ASP A 1 141 ? 56.903 80.554 4.232 1.00 42.72 141 ASP A O 1
#

Radius of gyration: 34.53 Å; Cα contacts (8 Å, |Δi|>4): 22; chains: 1; bounding box: 80×120×51 Å

Secondary structure (DSSP, 8-state):
-PPPP-GGGSS------PPTTHHHHHHHHHHHTT--HHHHHHHHHHHHHTTTTS--SHHHHHHHHHHHHHTT---TTHHHHHHHHHHHHHHHHHHHHHHHHHHHHHHHHHHHHHHHHHHHTS---TT-------SS-----

Sequence (141 aa):
MARPSYPSDEVDKLLLRFPPGLRDSIKEKAEENGRSLNAEIIHRLQSSLQGLGQASTLDEIAHRFLTRFATGSYVPGQTEKFNDLYLSAKRLEAEAIRKLMDGAQSLLAKADERQQAADIDAPIDADDFIPMQNVFDRKKD

Solvent-accessible surface area (backbone atoms only — not comparable to full-atom values): 8896 Å² total; per-residue (Å²): 133,83,79,84,90,52,79,77,72,79,51,91,84,81,92,79,86,71,61,88,67,51,62,56,57,50,40,54,53,8,58,77,68,76,37,54,56,66,57,40,53,52,49,52,53,49,28,60,74,70,45,64,79,76,51,90,46,78,65,48,54,51,48,54,52,52,54,58,41,75,75,76,62,82,59,89,74,52,62,59,58,49,50,53,51,51,55,51,52,52,52,51,50,54,50,51,54,48,54,51,50,54,50,51,51,54,52,50,53,54,48,51,54,53,52,53,56,52,62,73,69,48,79,76,60,81,79,75,65,76,77,87,76,78,85,85,86,88,86,90,130

Foldseek 3Di:
DDDDDDPVVVDDDDDDDDDPPPLVVLCVVCVVVVHDSVRSVVVVVCCVVVVVVPDPDLVVVVVVVVVVCVPDDDDPPPVVVVVVVSVVVVVVVVVVVVVVVVVVVVVVVVVVVVVVVVVVPDPPPPVPPPDPPDDDDDDDD

pLDDT: mean 72.82, std 15.09, range [42.72, 97.31]

Mean predicted aligned error: 19.08 Å